Protein AF-A0A5S3W3C0-F1 (afdb_monomer_lite)

Radius of gyration: 12.12 Å; chains: 1; bounding box: 27×21×35 Å

Foldseek 3Di:
DPLLVCCLVPVVCLVVSVVVVLVVLVVLLVVPPPPCNVLSVLLSVLSVVLSVDPPNVSNNVSSVSSVVSVVVSVVVVVD

Structure (mmCIF, N/CA/C/O backbone):
data_AF-A0A5S3W3C0-F1
#
_entry.id   AF-A0A5S3W3C0-F1
#
loop_
_atom_site.group_PDB
_atom_site.id
_atom_site.type_symbol
_atom_site.label_atom_id
_atom_site.label_alt_id
_atom_site.label_comp_id
_atom_site.label_asym_id
_atom_site.label_entity_id
_atom_site.label_seq_id
_atom_site.pdbx_PDB_ins_code
_atom_site.Cartn_x
_atom_site.Cartn_y
_atom_site.Cartn_z
_atom_site.occupancy
_atom_site.B_iso_or_equiv
_atom_site.auth_seq_id
_atom_site.auth_comp_id
_atom_site.auth_asym_id
_atom_site.auth_atom_id
_atom_site.pdbx_PDB_model_num
ATOM 1 N N . THR A 1 1 ? -12.474 -1.526 -6.757 1.00 57.03 1 THR A N 1
ATOM 2 C CA . THR A 1 1 ? -12.359 -1.380 -5.294 1.00 57.03 1 THR A CA 1
ATOM 3 C C . THR A 1 1 ? -10.915 -1.093 -4.947 1.00 57.03 1 THR A C 1
ATOM 5 O O . THR A 1 1 ? -10.047 -1.760 -5.501 1.00 57.03 1 THR A O 1
ATOM 8 N N . ASN A 1 2 ? -10.633 -0.057 -4.154 1.00 84.62 2 ASN A N 1
ATOM 9 C CA . ASN A 1 2 ? -9.261 0.308 -3.789 1.00 84.62 2 ASN A CA 1
ATOM 10 C C . ASN A 1 2 ? -8.950 -0.324 -2.428 1.00 84.62 2 ASN A C 1
ATOM 12 O O . ASN A 1 2 ? -9.061 0.331 -1.401 1.00 84.62 2 ASN A O 1
ATOM 16 N N . LEU A 1 3 ? -8.596 -1.614 -2.444 1.00 92.31 3 LEU A N 1
ATOM 17 C CA . LEU A 1 3 ? -8.530 -2.476 -1.254 1.00 92.31 3 LEU A CA 1
ATOM 18 C C . LEU A 1 3 ? -7.724 -1.866 -0.094 1.00 92.31 3 LEU A C 1
ATOM 20 O O . LEU A 1 3 ? -8.114 -1.991 1.063 1.00 92.31 3 LEU A O 1
ATOM 24 N N . VAL A 1 4 ? -6.613 -1.186 -0.400 1.00 92.06 4 VAL A N 1
ATOM 25 C CA . VAL A 1 4 ? -5.754 -0.515 0.593 1.00 92.06 4 VAL A CA 1
ATOM 26 C C . VAL A 1 4 ? -6.443 0.721 1.178 1.00 92.06 4 VAL A C 1
ATOM 28 O O . VAL A 1 4 ? -6.337 0.975 2.376 1.00 92.06 4 VAL A O 1
ATOM 31 N N . TYR A 1 5 ? -7.158 1.483 0.348 1.00 93.62 5 TYR A N 1
ATOM 32 C CA . TYR A 1 5 ? -7.936 2.640 0.791 1.00 93.62 5 TYR A CA 1
ATOM 33 C C . TYR A 1 5 ? -9.119 2.225 1.672 1.00 93.62 5 TYR A C 1
ATOM 35 O O . TYR A 1 5 ? -9.395 2.880 2.671 1.00 93.62 5 TYR A O 1
ATOM 43 N N . ASP A 1 6 ? -9.753 1.093 1.375 1.00 94.06 6 ASP A N 1
ATOM 44 C CA . ASP A 1 6 ? -10.841 0.579 2.206 1.00 94.06 6 ASP A CA 1
ATOM 45 C C . ASP A 1 6 ? -10.350 0.207 3.616 1.00 94.06 6 ASP A C 1
ATOM 47 O O . ASP A 1 6 ? -11.031 0.506 4.592 1.00 94.06 6 ASP A O 1
ATOM 51 N N . ILE A 1 7 ? -9.143 -0.363 3.748 1.00 93.00 7 ILE A N 1
ATOM 52 C CA . ILE A 1 7 ? -8.513 -0.595 5.064 1.00 93.00 7 ILE A CA 1
ATOM 53 C C . ILE A 1 7 ? -8.156 0.737 5.740 1.00 93.00 7 ILE A C 1
ATOM 55 O O . ILE A 1 7 ? -8.307 0.875 6.953 1.00 93.00 7 ILE A O 1
ATOM 59 N N . TYR A 1 8 ? -7.671 1.722 4.977 1.00 92.69 8 TYR A N 1
ATOM 60 C CA . TYR A 1 8 ? -7.333 3.047 5.506 1.00 92.69 8 TYR A CA 1
ATOM 61 C C . TYR A 1 8 ? -8.550 3.758 6.121 1.00 92.69 8 TYR A C 1
ATOM 63 O O . TYR A 1 8 ? -8.430 4.353 7.196 1.00 92.69 8 TYR A O 1
ATOM 71 N N . GLU A 1 9 ? -9.710 3.681 5.465 1.00 93.75 9 GLU A N 1
ATOM 72 C CA . GLU A 1 9 ? -10.971 4.244 5.964 1.00 93.75 9 GLU A CA 1
ATOM 73 C C . GLU A 1 9 ? -11.611 3.362 7.046 1.00 93.75 9 GLU A C 1
ATOM 75 O O . GLU A 1 9 ? -12.158 3.871 8.027 1.00 93.75 9 GLU A O 1
ATOM 80 N N . ASN A 1 10 ? -11.514 2.038 6.903 1.00 93.00 10 ASN A N 1
ATOM 81 C CA . ASN A 1 10 ? -12.077 1.067 7.832 1.00 93.00 10 ASN A CA 1
ATOM 82 C C . ASN A 1 10 ? -11.080 -0.068 8.159 1.00 93.00 10 ASN A C 1
ATOM 84 O O . ASN A 1 10 ? -11.087 -1.117 7.507 1.00 93.00 10 ASN A O 1
ATOM 88 N N . PRO A 1 11 ? -10.289 0.072 9.243 1.00 89.88 11 PRO A N 1
ATOM 89 C CA . PRO A 1 11 ? -9.299 -0.929 9.648 1.00 89.88 11 PRO A CA 1
ATOM 90 C C . PRO A 1 11 ? -9.860 -2.324 9.952 1.00 89.88 11 PRO A C 1
ATOM 92 O O . PRO A 1 11 ? -9.102 -3.290 9.975 1.00 89.88 11 PRO A O 1
ATOM 95 N N . THR A 1 12 ? -11.172 -2.459 10.181 1.00 92.12 12 THR A N 1
ATOM 96 C CA . THR A 1 12 ? -11.802 -3.769 10.431 1.00 92.12 12 THR A CA 1
ATOM 97 C C . THR A 1 12 ? -11.760 -4.694 9.212 1.00 92.12 12 THR A C 1
ATOM 99 O O . THR A 1 12 ? -11.839 -5.906 9.372 1.00 92.12 12 THR A O 1
ATOM 102 N N . LEU A 1 13 ? -11.554 -4.143 8.010 1.00 93.75 13 LEU A N 1
ATOM 103 C CA . LEU A 1 13 ? -11.451 -4.901 6.758 1.00 93.75 13 LEU A CA 1
ATOM 104 C C . LEU A 1 13 ? -10.065 -5.523 6.533 1.00 93.75 13 LEU A C 1
ATOM 106 O O . LEU A 1 13 ? -9.850 -6.194 5.526 1.00 93.75 13 LEU A O 1
ATOM 110 N N . ILE A 1 14 ? -9.106 -5.297 7.439 1.00 92.69 14 ILE A N 1
ATOM 111 C CA . ILE A 1 14 ? -7.711 -5.704 7.247 1.00 92.69 14 ILE A CA 1
ATOM 112 C C . ILE A 1 14 ? -7.559 -7.207 6.990 1.00 92.69 14 ILE A C 1
ATOM 114 O O . ILE A 1 14 ? -6.825 -7.577 6.084 1.00 92.69 14 ILE A O 1
ATOM 118 N N . GLU A 1 15 ? -8.270 -8.067 7.722 1.00 92.25 15 GLU A N 1
ATOM 119 C CA . GLU A 1 15 ? -8.132 -9.524 7.589 1.00 92.25 15 GLU A CA 1
ATOM 120 C C . GLU A 1 15 ? -8.624 -10.020 6.221 1.00 92.25 15 GLU A C 1
ATOM 122 O O . GLU A 1 15 ? -7.961 -10.836 5.581 1.00 92.25 15 GLU A O 1
ATOM 127 N N . GLU A 1 16 ? -9.743 -9.473 5.740 1.00 94.44 16 GLU A N 1
ATOM 128 C CA . GLU A 1 16 ? -10.327 -9.805 4.437 1.00 94.44 16 GLU A CA 1
ATOM 129 C C . GLU A 1 16 ? -9.483 -9.254 3.282 1.00 94.44 16 GLU A C 1
ATOM 131 O O . GLU A 1 16 ? -9.214 -9.940 2.297 1.00 94.44 16 GLU A O 1
ATOM 136 N N . HIS A 1 17 ? -9.037 -8.004 3.391 1.00 95.56 17 HIS A N 1
ATOM 137 C CA . HIS A 1 17 ? -8.367 -7.327 2.288 1.00 95.56 17 HIS A CA 1
ATOM 138 C C . HIS A 1 17 ? -6.870 -7.656 2.218 1.00 95.56 17 HIS A C 1
ATOM 140 O O . HIS A 1 17 ? -6.307 -7.685 1.122 1.00 95.56 17 HIS A O 1
ATOM 146 N N . GLN A 1 18 ? -6.203 -7.946 3.341 1.00 94.81 18 GLN A N 1
ATOM 147 C CA . GLN A 1 18 ? -4.769 -8.255 3.359 1.00 94.81 18 GLN A CA 1
ATOM 148 C C . GLN A 1 18 ? -4.435 -9.470 2.488 1.00 94.81 18 GLN A C 1
ATOM 150 O O . GLN A 1 18 ? -3.449 -9.431 1.748 1.00 94.81 18 GLN A O 1
ATOM 155 N N . VAL A 1 19 ? -5.246 -10.533 2.539 1.00 95.56 19 VAL A N 1
ATOM 156 C CA . VAL A 1 19 ? -5.011 -11.749 1.738 1.00 95.56 19 VAL A CA 1
ATOM 157 C C . VAL A 1 19 ? -5.104 -11.488 0.232 1.00 95.56 19 VAL A C 1
ATOM 159 O O . VAL A 1 19 ? -4.441 -12.169 -0.545 1.00 95.56 19 VAL A O 1
ATOM 162 N N . LEU A 1 20 ? -5.864 -10.467 -0.174 1.00 96.19 20 LEU A N 1
ATOM 163 C CA . LEU A 1 20 ? -5.987 -10.030 -1.566 1.00 96.19 20 LEU A CA 1
ATOM 164 C C . LEU A 1 20 ? -4.861 -9.067 -1.970 1.00 96.19 20 LEU A C 1
ATOM 166 O O . LEU A 1 20 ? -4.401 -9.094 -3.108 1.00 96.19 20 LEU A O 1
ATOM 170 N N . ILE A 1 21 ? -4.402 -8.217 -1.047 1.00 95.94 21 ILE A N 1
ATOM 171 C CA . ILE A 1 21 ? -3.378 -7.197 -1.317 1.00 95.94 21 ILE A CA 1
ATOM 172 C C . ILE A 1 21 ? -1.968 -7.800 -1.366 1.00 95.94 21 ILE A C 1
ATOM 174 O O . ILE A 1 21 ? -1.164 -7.398 -2.204 1.00 95.94 21 ILE A O 1
ATOM 178 N N . MET A 1 22 ? -1.644 -8.753 -0.489 1.00 95.81 22 MET A N 1
ATOM 179 C CA . MET A 1 22 ? -0.286 -9.307 -0.369 1.00 95.81 22 MET A CA 1
ATOM 180 C C . MET A 1 22 ? 0.271 -9.900 -1.684 1.00 95.81 22 MET A C 1
ATOM 182 O O . MET A 1 22 ? 1.427 -9.602 -2.012 1.00 95.81 22 MET A O 1
ATOM 186 N N . PRO A 1 23 ? -0.504 -10.674 -2.476 1.00 96.94 23 PRO A N 1
ATOM 187 C CA . PRO A 1 23 ? -0.065 -11.112 -3.801 1.00 96.94 23 PRO A CA 1
ATOM 188 C C . PRO A 1 23 ? 0.186 -9.935 -4.752 1.00 96.94 23 PRO A C 1
ATOM 190 O O . PRO A 1 23 ? 1.243 -9.871 -5.367 1.00 96.94 23 PRO A O 1
ATOM 193 N N . LEU A 1 24 ? -0.711 -8.942 -4.785 1.00 96.19 24 LEU A N 1
ATOM 194 C CA . LEU A 1 24 ? -0.586 -7.767 -5.659 1.00 96.19 24 LEU A CA 1
ATOM 195 C C . LEU A 1 24 ? 0.660 -6.927 -5.346 1.00 96.19 24 LEU A C 1
ATOM 197 O O . LEU A 1 24 ? 1.284 -6.389 -6.256 1.00 96.19 24 LEU A O 1
ATOM 201 N N . LEU A 1 25 ? 1.042 -6.807 -4.069 1.00 96.88 25 LEU A N 1
ATOM 202 C CA . LEU A 1 25 ? 2.284 -6.128 -3.678 1.00 96.88 25 LEU A CA 1
ATOM 203 C C . LEU A 1 25 ? 3.528 -6.907 -4.110 1.00 96.88 25 LEU A C 1
ATOM 205 O O . LEU A 1 25 ? 4.539 -6.298 -4.457 1.00 96.88 25 LEU A O 1
ATOM 209 N N . SER A 1 26 ? 3.459 -8.237 -4.072 1.00 97.12 26 SER A N 1
ATOM 210 C CA . SER A 1 26 ? 4.554 -9.101 -4.522 1.00 97.12 26 SER A CA 1
ATOM 211 C C . SER A 1 26 ? 4.722 -9.000 -6.037 1.00 97.12 26 SER A C 1
ATOM 213 O O . SER A 1 26 ? 5.836 -8.781 -6.512 1.00 97.12 26 SER A O 1
ATOM 215 N N . ASP A 1 27 ? 3.611 -9.047 -6.774 1.00 97.25 27 ASP A N 1
ATOM 216 C CA . ASP A 1 27 ? 3.583 -8.864 -8.224 1.00 97.25 27 ASP A CA 1
ATOM 217 C C . ASP A 1 27 ? 4.089 -7.473 -8.617 1.00 97.25 27 ASP A C 1
ATOM 219 O O . ASP A 1 27 ? 4.943 -7.366 -9.490 1.00 97.25 27 ASP A O 1
ATOM 223 N N . LEU A 1 28 ? 3.660 -6.415 -7.916 1.00 95.75 28 LEU A N 1
ATOM 224 C CA . LEU A 1 28 ? 4.126 -5.043 -8.150 1.00 95.75 28 LEU A CA 1
ATOM 225 C C . LEU A 1 28 ? 5.653 -4.924 -8.068 1.00 95.75 28 LEU A C 1
ATOM 227 O O . LEU A 1 28 ? 6.255 -4.205 -8.863 1.00 95.75 28 LEU A O 1
ATOM 231 N N . VAL A 1 29 ? 6.282 -5.594 -7.098 1.00 97.44 29 VAL A N 1
ATOM 232 C CA . VAL A 1 29 ? 7.746 -5.599 -6.959 1.00 97.44 29 VAL A CA 1
ATOM 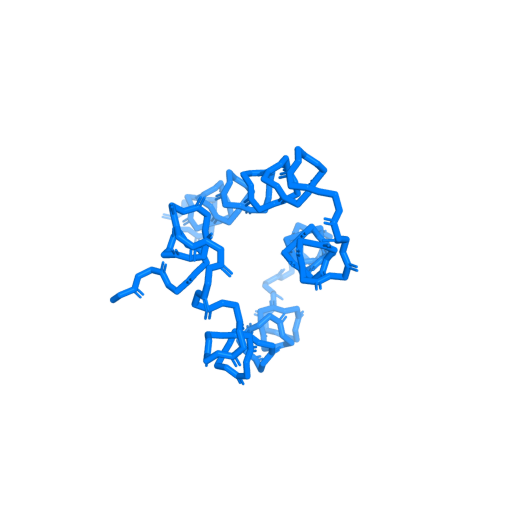233 C C . VAL A 1 29 ? 8.396 -6.441 -8.055 1.00 97.44 29 VAL A C 1
ATOM 235 O O . VAL A 1 29 ? 9.397 -6.012 -8.624 1.00 97.44 29 VAL A O 1
ATOM 238 N N . ALA A 1 30 ? 7.832 -7.607 -8.373 1.00 97.44 30 ALA A N 1
ATOM 239 C CA . ALA A 1 30 ? 8.382 -8.523 -9.371 1.00 97.44 30 ALA A CA 1
ATOM 240 C C . ALA A 1 30 ? 8.273 -7.994 -10.811 1.00 97.44 30 ALA A C 1
ATOM 242 O O . ALA A 1 30 ? 9.141 -8.276 -11.635 1.00 97.44 30 ALA A O 1
ATOM 243 N N . SER A 1 31 ? 7.222 -7.231 -11.116 1.00 95.75 31 SER A N 1
ATOM 244 C CA . SER A 1 31 ? 6.942 -6.690 -12.448 1.00 95.75 31 SER A CA 1
ATOM 245 C C . SER A 1 31 ? 7.269 -5.202 -12.577 1.00 95.75 31 SER A C 1
ATOM 247 O O . SER A 1 31 ? 6.813 -4.557 -13.524 1.00 95.75 31 SER A O 1
ATOM 249 N N . ALA A 1 32 ? 7.991 -4.622 -11.614 1.00 96.31 32 ALA A N 1
ATOM 250 C CA . ALA A 1 32 ? 8.342 -3.212 -11.662 1.00 96.31 32 ALA A CA 1
ATOM 251 C C . ALA A 1 32 ? 9.206 -2.919 -12.906 1.00 96.31 32 ALA A C 1
ATOM 253 O O . ALA A 1 32 ? 10.199 -3.613 -13.127 1.00 96.31 32 ALA A O 1
ATOM 254 N N . PRO A 1 33 ? 8.875 -1.890 -13.711 1.00 95.38 33 PRO A N 1
ATOM 255 C CA . PRO A 1 33 ? 9.725 -1.476 -14.820 1.00 95.38 33 PRO A CA 1
ATOM 256 C C . PRO A 1 33 ? 11.114 -1.044 -14.337 1.00 95.38 33 PRO A C 1
ATOM 258 O O . PRO A 1 33 ? 11.267 -0.558 -13.212 1.00 95.38 33 PRO A O 1
ATOM 261 N N . ALA A 1 34 ? 12.107 -1.157 -15.221 1.00 94.88 34 ALA A N 1
ATOM 262 C CA . ALA A 1 34 ? 13.470 -0.727 -14.930 1.00 94.88 34 ALA A CA 1
ATOM 263 C C . ALA A 1 34 ? 13.509 0.745 -14.481 1.00 94.88 34 ALA A C 1
ATOM 265 O O . ALA A 1 34 ? 12.949 1.621 -15.144 1.00 94.88 34 ALA A O 1
ATOM 266 N N . GLY A 1 35 ? 14.165 1.015 -13.353 1.00 94.94 35 GLY A N 1
ATOM 267 C CA . GLY A 1 35 ? 14.234 2.345 -12.738 1.00 94.94 35 GLY A CA 1
ATOM 268 C C . GLY A 1 35 ? 13.105 2.652 -11.744 1.00 94.94 35 GLY A C 1
ATOM 269 O O . GLY A 1 35 ? 13.123 3.713 -11.114 1.00 94.94 35 GLY A O 1
ATOM 270 N N . PHE A 1 36 ? 12.146 1.740 -11.557 1.00 96.75 36 PHE A N 1
ATOM 271 C CA . PHE A 1 36 ? 11.023 1.891 -10.626 1.00 96.75 36 PHE A CA 1
ATOM 272 C C . PHE A 1 36 ? 10.983 0.840 -9.505 1.00 96.75 36 PHE A C 1
ATOM 274 O O . PHE A 1 36 ? 10.122 0.918 -8.622 1.00 96.75 36 PHE A O 1
ATOM 281 N N . GLU A 1 37 ? 11.925 -0.098 -9.472 1.00 96.94 37 GLU A N 1
ATOM 282 C CA . GLU A 1 37 ? 11.999 -1.208 -8.513 1.00 96.94 37 GLU A CA 1
ATOM 283 C C . GLU A 1 37 ? 12.075 -0.703 -7.066 1.00 96.94 37 GLU A C 1
ATOM 285 O O . GLU A 1 37 ? 11.399 -1.215 -6.169 1.00 96.94 37 GLU A O 1
ATOM 290 N N . GLY A 1 38 ? 12.844 0.367 -6.836 1.00 97.06 38 GLY A N 1
ATOM 291 C CA . GLY A 1 38 ? 12.938 1.009 -5.524 1.00 97.06 38 GLY A CA 1
ATOM 292 C C . GLY A 1 38 ? 11.606 1.611 -5.069 1.00 97.06 38 GLY A C 1
ATOM 293 O O . GLY A 1 38 ? 11.244 1.513 -3.897 1.00 97.06 38 GLY A O 1
ATOM 294 N N . MET A 1 39 ? 10.830 2.186 -5.994 1.00 97.25 39 MET A N 1
ATOM 295 C CA . MET A 1 39 ? 9.514 2.745 -5.683 1.00 97.25 39 MET A CA 1
ATOM 296 C C . MET A 1 39 ? 8.489 1.645 -5.402 1.00 97.25 39 MET A C 1
ATOM 298 O O . MET A 1 39 ? 7.765 1.747 -4.411 1.00 97.25 39 MET A O 1
ATOM 302 N N . ALA A 1 40 ? 8.485 0.572 -6.197 1.00 97.75 40 ALA A N 1
ATOM 303 C CA . ALA A 1 40 ? 7.663 -0.610 -5.943 1.00 97.75 40 ALA A CA 1
ATOM 304 C C . ALA A 1 40 ? 7.981 -1.240 -4.573 1.00 97.75 40 ALA A C 1
ATOM 306 O O . ALA A 1 40 ? 7.075 -1.525 -3.787 1.00 97.75 40 ALA A O 1
ATOM 307 N N . THR A 1 41 ? 9.267 -1.355 -4.230 1.00 98.19 41 THR A N 1
ATOM 308 C CA . THR A 1 41 ? 9.720 -1.859 -2.922 1.00 98.19 41 THR A CA 1
AT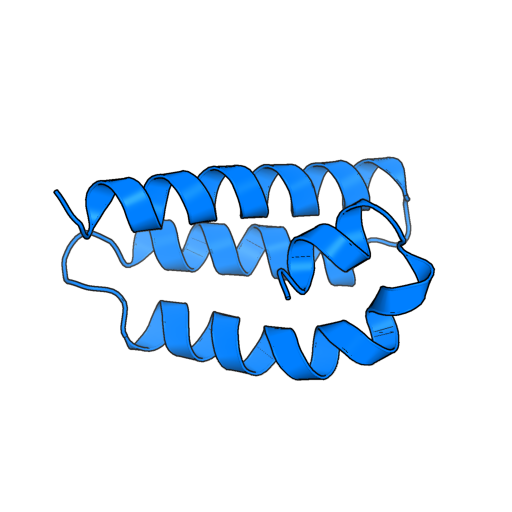OM 309 C C . THR A 1 41 ? 9.251 -0.964 -1.771 1.00 98.19 41 THR A C 1
ATOM 311 O O . THR A 1 41 ? 8.783 -1.468 -0.747 1.00 98.19 41 THR A O 1
ATOM 314 N N . MET A 1 42 ? 9.322 0.364 -1.927 1.00 98.00 42 MET A N 1
ATOM 315 C CA . MET A 1 42 ? 8.824 1.308 -0.917 1.00 98.00 42 MET A CA 1
ATOM 316 C C . MET A 1 42 ? 7.307 1.209 -0.720 1.00 98.00 42 MET A C 1
ATOM 318 O O . MET A 1 42 ? 6.841 1.266 0.417 1.00 98.00 42 MET A O 1
ATOM 322 N N . ILE A 1 43 ? 6.538 1.047 -1.800 1.00 98.12 43 ILE A N 1
ATOM 323 C CA . ILE A 1 43 ? 5.083 0.842 -1.728 1.00 98.12 43 ILE A CA 1
ATOM 324 C C . ILE A 1 43 ? 4.771 -0.432 -0.944 1.00 98.12 43 ILE A C 1
ATOM 326 O O . ILE A 1 43 ? 4.011 -0.378 0.024 1.00 98.12 43 ILE A O 1
ATOM 330 N N . ASN A 1 44 ? 5.399 -1.552 -1.319 1.00 98.12 44 ASN A N 1
ATOM 331 C CA . ASN A 1 44 ? 5.226 -2.824 -0.625 1.00 98.12 44 ASN A CA 1
ATOM 332 C C . ASN A 1 44 ? 5.571 -2.696 0.866 1.00 98.12 44 ASN A C 1
ATOM 334 O O . ASN A 1 44 ? 4.790 -3.109 1.720 1.00 98.12 44 ASN A O 1
ATOM 338 N N . THR A 1 45 ? 6.697 -2.055 1.185 1.00 98.00 45 THR A N 1
ATOM 339 C CA . THR A 1 45 ? 7.150 -1.869 2.570 1.00 98.00 45 THR A CA 1
ATOM 340 C C . THR A 1 45 ? 6.114 -1.129 3.410 1.00 98.00 45 THR A C 1
ATOM 342 O O . THR A 1 45 ? 5.718 -1.628 4.461 1.00 98.00 45 THR A O 1
ATOM 345 N N . HIS A 1 46 ? 5.642 0.028 2.942 1.00 98.12 46 HIS A N 1
ATOM 346 C CA . HIS A 1 46 ? 4.674 0.832 3.688 1.00 98.12 46 HIS A CA 1
ATOM 347 C C . HIS A 1 46 ? 3.329 0.116 3.850 1.00 98.12 46 HIS A C 1
ATOM 349 O O . HIS A 1 46 ? 2.809 0.014 4.959 1.00 98.12 46 HIS A O 1
ATOM 355 N N . ILE A 1 47 ? 2.782 -0.459 2.778 1.00 97.06 47 ILE A N 1
ATOM 356 C CA . ILE A 1 47 ? 1.476 -1.129 2.856 1.00 97.06 47 ILE A CA 1
ATOM 357 C C . ILE A 1 47 ? 1.565 -2.382 3.745 1.00 97.06 47 ILE A C 1
ATOM 359 O O . ILE A 1 47 ? 0.736 -2.560 4.637 1.00 97.06 47 ILE A O 1
ATOM 363 N N . SER A 1 48 ? 2.621 -3.190 3.599 1.00 96.94 48 SER A N 1
ATOM 364 C CA . SER A 1 48 ? 2.872 -4.351 4.464 1.00 96.94 48 SER A CA 1
ATOM 365 C C . SER A 1 48 ? 3.072 -3.965 5.932 1.00 96.94 48 SER A C 1
ATOM 367 O O . SER A 1 48 ? 2.644 -4.691 6.829 1.00 96.94 48 SER A O 1
ATOM 369 N N . ASN A 1 49 ? 3.717 -2.830 6.208 1.00 96.62 49 ASN A N 1
ATOM 370 C CA . ASN A 1 49 ? 3.862 -2.311 7.567 1.00 96.62 49 ASN A CA 1
ATOM 371 C C . ASN A 1 49 ? 2.518 -1.876 8.160 1.00 96.62 49 ASN A C 1
ATOM 373 O O . ASN A 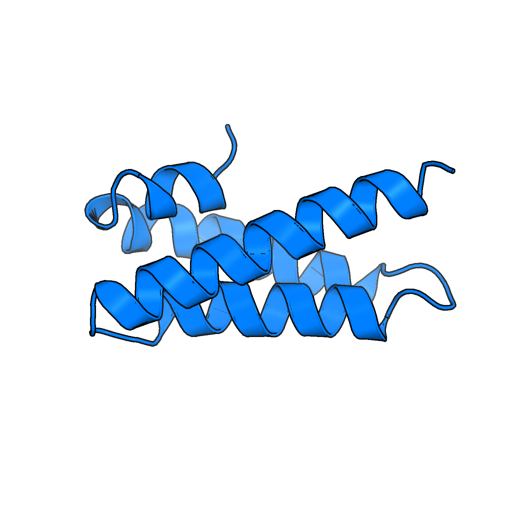1 49 ? 2.264 -2.148 9.336 1.00 96.62 49 ASN A O 1
ATOM 377 N N . GLY A 1 50 ? 1.633 -1.292 7.347 1.00 94.81 50 GLY A N 1
ATOM 378 C CA . GLY A 1 50 ? 0.252 -0.993 7.731 1.00 94.81 50 GLY A CA 1
ATOM 379 C C . GLY A 1 50 ? -0.497 -2.220 8.265 1.00 94.81 50 GLY A C 1
ATOM 380 O O . GLY A 1 50 ? -1.288 -2.102 9.199 1.00 94.81 50 GLY A O 1
ATOM 381 N N . PHE A 1 51 ? -0.184 -3.415 7.759 1.00 94.25 51 PHE A N 1
ATOM 382 C CA . PHE A 1 51 ? -0.778 -4.663 8.250 1.00 94.25 51 PHE A CA 1
ATOM 383 C C . PHE A 1 51 ? -0.134 -5.202 9.534 1.00 94.25 51 PHE A C 1
ATOM 385 O O . PHE A 1 51 ? -0.772 -5.915 10.303 1.00 94.25 51 PHE A O 1
ATOM 392 N N . LYS A 1 52 ? 1.136 -4.870 9.791 1.00 93.44 52 LYS A N 1
ATOM 393 C CA . LYS A 1 52 ? 1.896 -5.376 10.949 1.00 93.44 52 LYS A CA 1
ATOM 394 C C . LYS A 1 52 ? 1.672 -4.550 12.211 1.00 93.44 52 LYS A C 1
ATOM 396 O O . LYS A 1 52 ? 1.687 -5.092 13.319 1.00 93.44 52 LYS A O 1
ATOM 401 N N . PHE A 1 53 ? 1.527 -3.234 12.072 1.00 92.62 53 PHE A N 1
ATOM 402 C CA . PHE A 1 53 ? 1.418 -2.349 13.225 1.00 92.62 53 PHE A CA 1
ATOM 403 C C . PHE A 1 53 ? 0.015 -2.376 13.831 1.00 92.62 53 PHE A C 1
ATOM 405 O O . PHE A 1 53 ? -0.976 -2.110 13.166 1.00 92.62 53 PHE A O 1
ATOM 412 N N . LYS A 1 54 ? -0.051 -2.618 15.144 1.00 86.31 54 LYS A N 1
ATOM 413 C CA . LYS A 1 54 ? -1.304 -2.596 15.919 1.00 86.31 54 LYS A CA 1
ATOM 414 C C . LYS A 1 54 ? -1.713 -1.197 16.379 1.00 86.31 54 LYS A C 1
ATOM 416 O O . LYS A 1 54 ? -2.840 -1.000 16.814 1.00 86.31 54 LYS A O 1
ATOM 421 N N . ASN A 1 55 ? -0.790 -0.231 16.350 1.00 92.94 55 ASN A N 1
ATOM 422 C CA . ASN A 1 55 ? -1.093 1.145 16.726 1.00 92.94 55 ASN A CA 1
ATOM 423 C C . ASN A 1 55 ? -1.872 1.822 15.583 1.00 92.94 55 ASN A C 1
ATOM 425 O O . ASN A 1 55 ? -1.289 1.989 14.510 1.00 92.94 55 ASN A O 1
ATOM 429 N N . PRO A 1 56 ? -3.121 2.282 15.802 1.00 89.81 56 PRO A N 1
ATOM 430 C CA . PRO A 1 56 ? -3.951 2.829 14.727 1.00 89.81 56 PRO A CA 1
ATOM 431 C C . PRO A 1 56 ? -3.346 4.056 14.035 1.00 89.81 56 PRO A C 1
ATOM 433 O O . PRO A 1 56 ? -3.516 4.232 12.833 1.00 89.81 56 PRO A O 1
ATOM 436 N N . LYS A 1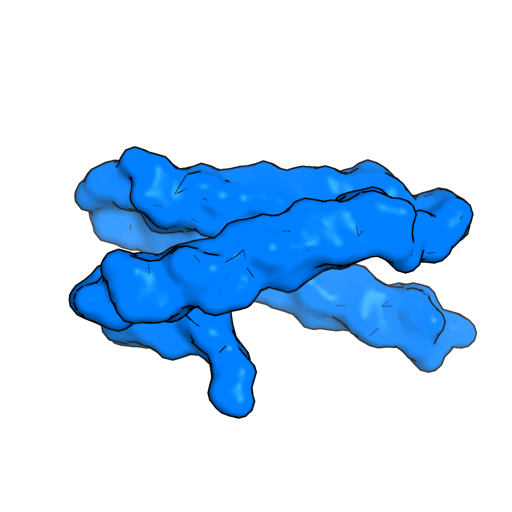 57 ? -2.600 4.900 14.764 1.00 93.31 57 LYS A N 1
ATOM 437 C CA . LYS A 1 57 ? -1.945 6.082 14.180 1.00 93.31 57 LYS A CA 1
ATOM 438 C C . LYS A 1 57 ? -0.799 5.683 13.254 1.00 93.31 57 LYS A C 1
ATOM 440 O O . LYS A 1 57 ? -0.674 6.245 12.173 1.00 93.31 57 LYS A O 1
ATOM 445 N N . ILE A 1 58 ? 0.017 4.713 13.674 1.00 95.00 58 ILE A N 1
ATOM 446 C CA . ILE A 1 58 ? 1.141 4.211 12.869 1.00 95.00 58 ILE A CA 1
ATOM 447 C C . ILE A 1 58 ? 0.608 3.456 11.651 1.00 95.00 58 ILE A C 1
ATOM 449 O O . ILE A 1 58 ? 1.045 3.720 10.539 1.00 95.00 58 ILE A O 1
ATOM 453 N N . GLN A 1 59 ? -0.382 2.581 11.840 1.00 94.31 59 GLN A N 1
ATOM 454 C CA . GLN A 1 59 ? -1.047 1.884 10.74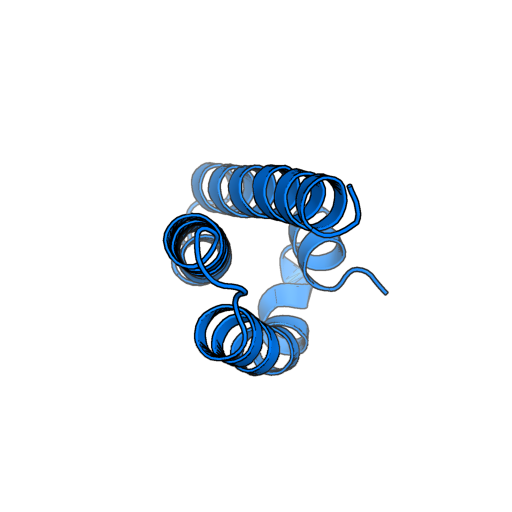2 1.00 94.31 59 GLN A CA 1
ATOM 455 C C . GLN A 1 59 ? -1.593 2.869 9.703 1.00 94.31 59 GLN A C 1
ATOM 457 O O . GLN A 1 59 ? -1.289 2.737 8.521 1.00 94.31 59 GLN A O 1
ATOM 462 N N . LYS A 1 60 ? -2.350 3.885 10.139 1.00 94.50 60 LYS A N 1
ATOM 463 C CA . LYS A 1 60 ? -2.921 4.885 9.232 1.00 94.50 60 LYS A CA 1
ATOM 464 C C . LYS A 1 60 ? -1.836 5.650 8.469 1.00 94.50 60 LYS A C 1
ATOM 466 O O . LYS A 1 60 ? -1.958 5.813 7.260 1.00 94.50 60 LYS A O 1
ATOM 471 N N . PHE A 1 61 ? -0.760 6.048 9.151 1.00 96.94 61 PHE A N 1
ATOM 472 C CA . PHE A 1 61 ? 0.395 6.698 8.526 1.00 96.94 61 PHE A CA 1
ATOM 473 C C . PHE A 1 61 ? 1.055 5.821 7.450 1.00 96.94 61 PHE A C 1
ATOM 475 O O . PHE A 1 61 ? 1.337 6.294 6.350 1.00 96.94 61 PHE A O 1
ATOM 482 N N . GLU A 1 62 ? 1.287 4.543 7.748 1.00 97.75 62 GLU A N 1
ATOM 483 C CA . GLU A 1 62 ? 1.903 3.599 6.813 1.00 97.75 62 GLU A CA 1
ATOM 484 C C . GLU A 1 62 ? 1.022 3.371 5.576 1.00 97.75 62 GLU A C 1
ATOM 486 O O . GLU A 1 62 ? 1.506 3.462 4.445 1.00 97.75 62 GLU A O 1
ATOM 491 N N . LEU A 1 63 ? -0.284 3.166 5.773 1.00 96.62 63 LEU A N 1
ATOM 492 C CA . LEU A 1 63 ? -1.239 2.998 4.675 1.00 96.62 63 LEU A CA 1
ATOM 493 C C . LEU A 1 63 ? -1.333 4.261 3.805 1.00 96.62 63 LEU A C 1
ATOM 495 O O . LEU A 1 63 ? -1.285 4.161 2.579 1.00 96.62 63 LEU A O 1
ATOM 499 N N . GLU A 1 64 ? -1.385 5.451 4.408 1.00 96.44 64 GLU A N 1
ATOM 500 C CA . GLU A 1 64 ? -1.407 6.729 3.683 1.00 96.44 64 GLU A CA 1
ATOM 501 C C . GLU A 1 64 ? -0.129 6.953 2.868 1.00 96.44 64 GLU A C 1
ATOM 503 O O . GLU A 1 64 ? -0.176 7.290 1.681 1.00 96.44 64 GLU A O 1
ATOM 508 N N . SER A 1 65 ? 1.027 6.703 3.487 1.00 97.31 65 SER A N 1
ATOM 509 C CA . SER A 1 65 ? 2.339 6.789 2.845 1.00 97.31 65 SER A CA 1
ATOM 510 C C . SER A 1 65 ? 2.455 5.826 1.658 1.00 97.31 65 SER A C 1
ATOM 512 O O . SER A 1 65 ? 2.984 6.200 0.603 1.00 97.31 65 SER A O 1
ATOM 514 N N . GLY A 1 66 ? 1.936 4.604 1.807 1.00 97.06 66 GLY A N 1
ATOM 515 C CA . GLY A 1 66 ? 1.848 3.607 0.743 1.00 97.06 66 GLY A CA 1
ATOM 516 C C . GLY A 1 66 ? 0.943 4.051 -0.408 1.00 97.06 66 GLY A C 1
ATOM 517 O O . GLY A 1 66 ? 1.369 4.023 -1.563 1.00 97.06 66 GLY A O 1
ATOM 518 N N . LEU A 1 67 ? -0.266 4.535 -0.102 1.00 96.25 67 LEU A N 1
ATOM 519 C CA . LEU A 1 67 ? -1.238 5.032 -1.086 1.00 96.25 67 LEU A CA 1
ATOM 520 C C . LEU A 1 67 ? -0.702 6.221 -1.893 1.00 96.25 67 LEU A C 1
ATOM 522 O O . LEU A 1 67 ? -0.833 6.248 -3.120 1.00 96.25 67 LEU A O 1
ATOM 526 N N . LEU A 1 68 ? -0.054 7.185 -1.233 1.00 97.06 68 LEU A N 1
ATOM 527 C CA . LEU A 1 68 ? 0.549 8.343 -1.897 1.00 97.06 68 LEU A CA 1
ATOM 528 C C . LEU A 1 68 ? 1.641 7.920 -2.891 1.00 97.06 68 LEU A C 1
ATOM 530 O O . LEU A 1 68 ? 1.706 8.425 -4.018 1.00 97.06 68 LEU A O 1
ATOM 534 N N . LYS A 1 69 ? 2.492 6.972 -2.489 1.00 96.25 69 LYS A N 1
ATOM 535 C CA . LYS A 1 69 ? 3.541 6.428 -3.359 1.00 96.25 69 LYS A CA 1
ATOM 536 C C . LYS A 1 69 ? 2.958 5.612 -4.504 1.00 96.25 69 LYS A C 1
ATOM 538 O O . LYS A 1 69 ? 3.422 5.780 -5.625 1.00 96.25 69 LYS A O 1
ATOM 543 N N . LEU A 1 70 ? 1.928 4.804 -4.255 1.00 95.19 70 LEU A N 1
ATOM 544 C CA . LEU A 1 70 ? 1.239 4.027 -5.286 1.00 95.19 70 LEU A CA 1
ATOM 545 C C . LEU A 1 70 ? 0.615 4.939 -6.350 1.00 95.19 70 LE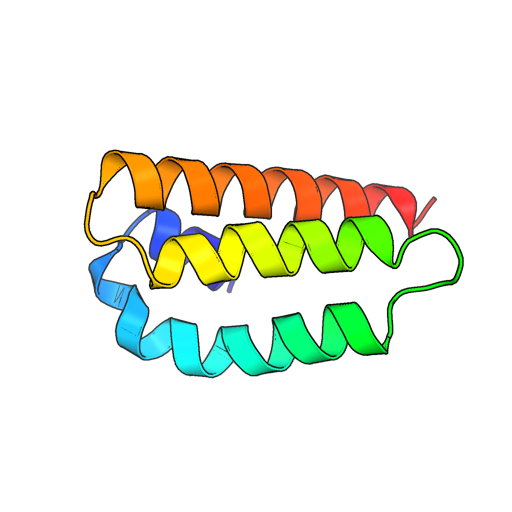U A C 1
ATOM 547 O O . LEU A 1 70 ? 0.815 4.724 -7.544 1.00 95.19 70 LEU A O 1
ATOM 551 N N . LYS A 1 71 ? -0.052 6.019 -5.926 1.00 94.75 71 LYS A N 1
ATOM 552 C CA . LYS A 1 71 ? -0.554 7.060 -6.835 1.00 94.75 71 LYS A CA 1
ATOM 553 C C . LYS A 1 71 ? 0.577 7.664 -7.671 1.00 94.75 71 LYS A C 1
ATOM 555 O O . LYS A 1 71 ? 0.446 7.774 -8.886 1.00 94.75 71 LYS A O 1
ATOM 560 N N . THR A 1 72 ? 1.688 8.025 -7.029 1.00 95.00 72 THR A N 1
ATOM 561 C CA . THR A 1 72 ? 2.849 8.625 -7.708 1.00 95.00 72 THR A CA 1
ATOM 562 C C . THR A 1 72 ? 3.490 7.655 -8.701 1.00 95.00 72 THR A C 1
ATOM 564 O O . THR A 1 72 ? 3.866 8.055 -9.798 1.00 95.00 72 THR A O 1
ATOM 567 N N . TYR A 1 73 ? 3.599 6.378 -8.339 1.00 95.25 73 TYR A N 1
ATOM 568 C CA . TYR A 1 73 ? 4.114 5.320 -9.201 1.00 95.25 73 TYR A CA 1
ATOM 569 C C . TYR A 1 73 ? 3.271 5.194 -10.469 1.00 95.25 73 TYR A C 1
ATOM 571 O O . TYR A 1 73 ? 3.806 5.335 -11.564 1.00 95.25 73 TYR A O 1
ATOM 579 N N . PHE A 1 74 ? 1.947 5.060 -10.337 1.00 92.62 74 PHE A N 1
ATOM 580 C CA . PHE A 1 74 ? 1.057 4.972 -11.498 1.00 92.62 74 PHE A CA 1
ATOM 581 C C . PHE A 1 74 ? 1.051 6.231 -12.366 1.00 92.62 74 PHE A C 1
ATOM 583 O O . PHE A 1 74 ? 0.874 6.133 -13.577 1.00 92.62 74 PHE A O 1
ATOM 590 N N . GLN A 1 75 ? 1.259 7.408 -11.777 1.00 93.94 75 GLN A N 1
ATOM 591 C CA . GLN A 1 75 ? 1.430 8.640 -12.548 1.00 93.94 75 GLN A CA 1
ATOM 592 C C . GLN A 1 75 ? 2.727 8.628 -13.359 1.00 93.94 75 GLN A C 1
ATOM 594 O O . GLN A 1 75 ? 2.721 9.090 -14.489 1.00 93.94 75 GLN A O 1
ATOM 599 N N . LYS A 1 76 ? 3.824 8.103 -12.804 1.00 92.62 76 LYS A N 1
ATOM 600 C CA . LYS A 1 76 ? 5.136 8.110 -13.461 1.00 92.62 76 LYS A CA 1
ATOM 601 C C . LYS A 1 76 ? 5.330 7.016 -14.504 1.00 92.62 76 LYS A C 1
ATOM 603 O O . LYS A 1 76 ? 6.087 7.244 -15.431 1.00 92.62 76 LYS A O 1
ATOM 608 N N . ILE A 1 77 ? 4.701 5.852 -14.348 1.00 89.69 77 ILE A N 1
ATOM 609 C CA . ILE A 1 77 ? 4.801 4.779 -15.354 1.00 89.69 77 ILE A CA 1
ATOM 610 C C . ILE A 1 77 ? 3.890 5.020 -16.568 1.00 89.69 77 ILE A C 1
ATOM 612 O O . ILE A 1 77 ? 4.085 4.396 -17.603 1.00 89.69 77 ILE A O 1
ATOM 616 N N . ASN A 1 78 ? 2.873 5.877 -16.419 1.00 78.25 78 ASN A N 1
ATOM 617 C CA . ASN A 1 78 ? 1.967 6.301 -17.492 1.00 78.25 78 ASN A CA 1
ATOM 618 C C . ASN A 1 78 ? 2.375 7.658 -18.109 1.00 78.25 78 ASN A C 1
ATOM 620 O O . ASN A 1 78 ? 1.600 8.234 -18.873 1.00 78.25 78 ASN A O 1
ATOM 624 N N . LEU A 1 79 ? 3.548 8.179 -17.733 1.00 54.94 79 LEU A N 1
ATOM 625 C CA . LEU A 1 79 ? 4.241 9.304 -18.368 1.00 54.94 79 LEU A CA 1
ATOM 626 C C . LEU A 1 79 ? 5.331 8.753 -19.290 1.00 54.94 79 LEU A C 1
ATOM 628 O O . LEU A 1 79 ? 5.548 9.379 -20.349 1.00 54.94 79 LEU A O 1
#

Secondary structure (DSSP, 8-state):
--HHHHHHH-GGGHHHHHHHHHHHHHHHHHTPPTT-HHHHHHHHHHHHHHHH--SHHHHHHHHHHHHHHHHHHHHHHT-

Sequence (79 aa):
TNLVYDIYENPTLIEEHQVLIMPLLSDLVASAPAGFEGMATMINTHISNGFKFKNPKIQKFELESGLLKLKTYFQKINL

pLDDT: mean 93.77, std 6.86, range [54.94, 98.19]